Protein AF-A0A536TWY3-F1 (afdb_monomer)

Sequence (147 aa):
MRRHRSPVAGTGVRDDADSQRAHSAARCGRAAVPRRPGAIRDRIFEGAAQYAVNVLAHDQVELARRFSHPHTDRFAGVPFRLGQADAPLIEGCAAWLECRHHALHPAGDHMLFIGEVVAAAHRRLSPLVWHGSRYRVSQPGPEGRDD

Secondary structure (DSSP, 8-state):
------SEEEEE----TT---------------------HHHHHHHH-SEEEEEE-BTT-HHHHHHHHS--S-SSTT--EEE-GGG-EEETT-SEEEEEEEEEEEEETTEEEEEEEEEEEEE-S-PBEEEETTEEEEPPPPS-----

pLDDT: mean 71.75, std 24.05, range [21.73, 96.0]

Radius of gyration: 17.35 Å; Cα contacts (8 Å, |Δi|>4): 218; chains: 1; bounding box: 44×41×44 Å

Nearest PDB structures (foldseek):
  5zyr-assembly1_B  TM=9.503E-01  e=1.195E-10  Acinetobacter baumannii
  5zc2-assembly1_B  TM=9.421E-01  e=3.373E-10  Acinetobacter baumannii
  3rh7-assembly2_D  TM=9.573E-01  e=3.645E-09  Sinorhizobium meliloti 1021
  3nfw-assembly1_A  TM=8.761E-01  e=2.378E-09  Mycolicibacterium thermoresistibile ATCC 19527
  3pft-assembly1_A  TM=9.135E-01  e=5.029E-08  Mycolicibacterium goodii

Foldseek 3Di:
DDPQQWLWQDKFDDDPVPPDDDDDDDDDDDPPDPDDDADPVVVSLVPDQKIKIFFAFLPCVVLSVLSVDDDPDSCVVFDFDADPNRHTHGPRTQKMFMWGFDDWDDDPNDIDTDTDTPDMDGDPGFTWGQDPNDIDTDDDDDPDPPD

Mean predicted aligned error: 12.05 Å

Solvent-accessible surface area (backbone atoms only — not comparable to full-atom values): 9336 Å² total; per-residue (Å²): 133,82,86,82,71,67,40,55,33,62,65,26,67,63,83,68,93,72,79,84,75,88,84,90,85,85,89,75,98,63,84,81,71,83,75,73,86,66,59,78,70,53,56,58,60,72,72,36,67,47,40,18,44,37,38,31,17,50,84,43,55,68,56,37,52,50,56,71,46,97,61,97,66,78,57,74,93,56,65,56,47,72,51,77,83,58,9,52,44,56,61,81,38,16,28,41,37,35,23,38,60,68,48,78,43,85,55,90,97,44,75,46,80,42,58,47,76,77,45,71,54,73,50,105,45,50,38,35,36,55,58,92,96,37,82,44,67,48,74,82,70,78,83,75,78,93,124

Structure (mmCIF, N/CA/C/O backbone):
data_AF-A0A536TWY3-F1
#
_entry.id   AF-A0A536TWY3-F1
#
loop_
_atom_site.group_PDB
_atom_site.id
_atom_site.type_symbol
_atom_site.label_atom_id
_atom_site.label_alt_id
_atom_site.label_comp_id
_atom_site.label_asym_id
_atom_site.label_entity_id
_atom_site.label_seq_id
_atom_site.pdbx_PDB_ins_code
_atom_site.Cartn_x
_atom_site.Cartn_y
_atom_site.Cartn_z
_atom_site.occupancy
_atom_site.B_iso_or_equiv
_atom_site.auth_seq_id
_atom_site.auth_comp_id
_atom_site.auth_asym_id
_atom_site.auth_atom_id
_atom_site.pdbx_PDB_model_num
ATOM 1 N N . MET A 1 1 ? 20.420 15.035 2.068 1.00 36.78 1 MET A N 1
ATOM 2 C CA . MET A 1 1 ? 18.968 15.050 1.779 1.00 36.78 1 MET A CA 1
ATOM 3 C C . MET A 1 1 ? 18.317 13.916 2.574 1.00 36.78 1 MET A C 1
ATOM 5 O O . MET A 1 1 ? 18.706 12.769 2.390 1.00 36.78 1 MET A O 1
ATOM 9 N N . ARG A 1 2 ? 17.460 14.204 3.568 1.00 27.58 2 ARG A N 1
ATOM 10 C CA . ARG A 1 2 ? 16.856 13.160 4.426 1.00 27.58 2 ARG A CA 1
ATOM 11 C C . ARG A 1 2 ? 15.760 12.441 3.634 1.00 27.58 2 ARG A C 1
ATOM 13 O O . ARG A 1 2 ? 14.800 13.094 3.239 1.00 27.58 2 ARG A O 1
ATOM 20 N N . ARG A 1 3 ? 15.894 11.126 3.418 1.00 32.06 3 ARG A N 1
ATOM 21 C CA . ARG A 1 3 ? 14.887 10.295 2.731 1.00 32.06 3 ARG A CA 1
ATOM 22 C C . ARG A 1 3 ? 13.517 10.503 3.392 1.00 32.06 3 ARG A C 1
ATOM 24 O O . ARG A 1 3 ? 13.340 10.149 4.556 1.00 32.06 3 ARG A O 1
ATOM 31 N N . HIS A 1 4 ? 12.579 11.128 2.684 1.00 31.69 4 HIS A N 1
ATOM 32 C CA . HIS A 1 4 ? 11.195 11.263 3.131 1.00 31.69 4 HIS A CA 1
ATOM 33 C C . HIS A 1 4 ? 10.536 9.881 3.045 1.00 31.69 4 HIS A C 1
ATOM 35 O O . HIS A 1 4 ? 10.472 9.291 1.972 1.00 31.69 4 HIS A O 1
ATOM 41 N N . ARG A 1 5 ? 10.125 9.318 4.187 1.00 38.19 5 ARG A N 1
ATOM 42 C CA . ARG A 1 5 ? 9.413 8.036 4.245 1.00 38.19 5 ARG A CA 1
ATOM 43 C C . ARG A 1 5 ? 7.917 8.330 4.268 1.00 38.19 5 ARG A C 1
ATOM 45 O O . ARG A 1 5 ? 7.417 8.841 5.263 1.00 38.19 5 ARG A O 1
ATOM 52 N N . SER A 1 6 ? 7.241 8.082 3.151 1.00 32.50 6 SER A N 1
ATOM 53 C CA . SER A 1 6 ? 5.788 8.239 3.035 1.00 32.50 6 SER A CA 1
ATOM 54 C C . SER A 1 6 ? 5.043 7.281 3.976 1.00 32.50 6 SER A C 1
ATOM 56 O O . SER A 1 6 ? 5.552 6.197 4.258 1.00 32.50 6 SER A O 1
ATOM 58 N N . PRO A 1 7 ? 3.828 7.634 4.434 1.00 34.66 7 PRO A N 1
ATOM 59 C CA . PRO A 1 7 ? 3.013 6.820 5.346 1.00 34.66 7 PRO A CA 1
ATOM 60 C C . PRO A 1 7 ? 2.334 5.619 4.657 1.00 34.66 7 PRO A C 1
ATOM 62 O O . PRO A 1 7 ? 1.476 4.967 5.245 1.00 34.66 7 PRO A O 1
ATOM 65 N N . VAL A 1 8 ? 2.714 5.319 3.414 1.00 41.50 8 VAL A N 1
ATOM 66 C CA . VAL A 1 8 ? 2.298 4.110 2.704 1.00 41.50 8 VAL A CA 1
ATOM 67 C C . VAL A 1 8 ? 3.052 2.942 3.340 1.00 41.50 8 VAL A C 1
ATOM 69 O O . VAL A 1 8 ? 4.279 2.860 3.219 1.00 41.50 8 VAL A O 1
ATOM 72 N N . ALA A 1 9 ? 2.342 2.061 4.054 1.00 42.78 9 ALA A N 1
ATOM 73 C CA . ALA A 1 9 ? 2.923 0.780 4.448 1.00 42.78 9 ALA A CA 1
ATOM 74 C C . ALA A 1 9 ? 3.330 0.044 3.177 1.00 42.78 9 ALA A C 1
ATOM 76 O O . ALA A 1 9 ? 2.566 0.001 2.213 1.00 42.78 9 ALA A O 1
ATOM 77 N N . GLY A 1 10 ? 4.560 -0.474 3.189 1.00 42.94 10 GLY A N 1
ATOM 78 C CA . GLY A 1 10 ? 5.209 -1.087 2.040 1.00 42.94 10 GLY A CA 1
ATOM 79 C C . GLY A 1 10 ? 4.263 -1.976 1.244 1.00 42.94 10 GLY A C 1
ATOM 80 O O . GLY A 1 10 ? 3.536 -2.793 1.805 1.00 42.94 10 GLY A O 1
ATOM 81 N N . THR A 1 11 ? 4.303 -1.777 -0.068 1.00 48.84 11 THR A N 1
ATOM 82 C CA . THR A 1 11 ? 3.659 -2.613 -1.066 1.00 48.84 11 THR A CA 1
ATOM 83 C C . THR A 1 11 ? 3.913 -4.089 -0.743 1.00 48.84 11 THR A C 1
ATOM 85 O O . THR A 1 11 ? 5.044 -4.503 -0.480 1.00 48.84 11 THR A O 1
ATOM 88 N N . GLY A 1 12 ? 2.848 -4.875 -0.652 1.00 44.88 12 GLY A N 1
ATOM 89 C CA . GLY A 1 12 ? 2.949 -6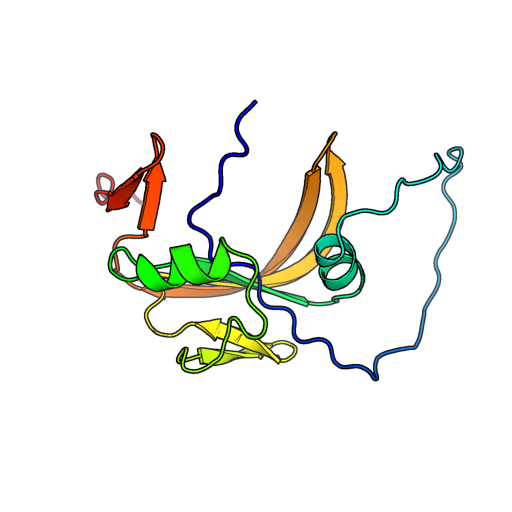.299 -0.372 1.00 44.88 12 GLY A CA 1
ATOM 90 C C . GLY A 1 12 ? 3.153 -7.053 -1.675 1.00 44.88 12 GLY A C 1
ATOM 91 O O . GLY A 1 12 ? 2.272 -7.026 -2.527 1.00 44.88 12 GLY A O 1
ATOM 92 N N . VAL A 1 13 ? 4.302 -7.703 -1.826 1.00 45.66 13 VAL A N 1
ATOM 93 C CA . VAL A 1 13 ? 4.527 -8.757 -2.820 1.00 45.66 13 VAL A CA 1
ATOM 94 C C . VAL A 1 13 ? 4.934 -9.980 -2.021 1.00 45.66 13 VAL A C 1
ATOM 96 O O . VAL A 1 13 ? 5.869 -9.901 -1.217 1.00 45.66 13 VAL A O 1
ATOM 99 N N . ARG A 1 14 ? 4.202 -11.080 -2.189 1.00 42.47 14 ARG A N 1
ATOM 100 C CA . ARG A 1 14 ? 4.616 -12.376 -1.666 1.00 42.47 14 ARG A CA 1
ATOM 101 C C . ARG A 1 14 ? 5.479 -13.036 -2.737 1.00 42.47 14 ARG A C 1
ATOM 103 O O . ARG A 1 14 ? 5.091 -13.095 -3.896 1.00 42.47 14 ARG A O 1
ATOM 110 N N . ASP A 1 15 ? 6.686 -13.421 -2.344 1.00 37.03 15 ASP A N 1
ATOM 111 C CA . ASP A 1 15 ? 7.632 -14.121 -3.207 1.00 37.03 15 ASP A CA 1
ATOM 112 C C . ASP A 1 15 ? 7.181 -15.584 -3.296 1.00 37.03 15 ASP A C 1
ATOM 114 O O . ASP A 1 15 ? 7.434 -16.373 -2.382 1.00 37.03 15 ASP A O 1
ATOM 118 N N . ASP A 1 16 ? 6.441 -15.929 -4.349 1.00 33.56 16 ASP A N 1
ATOM 119 C CA . ASP A 1 16 ? 6.272 -17.325 -4.733 1.00 33.56 16 ASP A CA 1
ATOM 120 C C . ASP A 1 16 ? 7.582 -17.761 -5.379 1.00 33.56 16 ASP A C 1
ATOM 122 O O . ASP A 1 16 ? 7.857 -17.484 -6.549 1.00 33.56 16 ASP A O 1
ATOM 126 N N . ALA A 1 17 ? 8.401 -18.455 -4.592 1.00 32.22 17 ALA A N 1
ATOM 127 C CA . ALA A 1 17 ? 9.708 -18.981 -4.973 1.00 32.22 17 ALA A CA 1
ATOM 128 C C . ALA A 1 17 ? 9.688 -19.979 -6.161 1.00 32.22 17 ALA A C 1
ATOM 130 O O . ALA A 1 17 ? 10.685 -20.663 -6.382 1.00 32.22 17 ALA A O 1
ATOM 131 N N . ASP A 1 18 ? 8.601 -20.064 -6.937 1.00 30.64 18 ASP A N 1
ATOM 132 C CA . ASP A 1 18 ? 8.408 -21.046 -8.008 1.00 30.64 18 ASP A CA 1
ATOM 133 C C . ASP A 1 18 ? 7.923 -20.471 -9.358 1.00 30.64 18 ASP A C 1
ATOM 135 O O . ASP A 1 18 ? 7.835 -21.190 -10.352 1.00 30.64 18 ASP A O 1
ATOM 139 N N . SER A 1 19 ? 7.691 -19.160 -9.489 1.00 33.94 19 SER A N 1
ATOM 140 C CA . SER A 1 19 ? 7.330 -18.553 -10.788 1.00 33.94 19 SER A CA 1
ATOM 141 C C . SER A 1 19 ? 8.551 -18.152 -11.630 1.00 33.94 19 SER A C 1
ATOM 143 O O . SER A 1 19 ? 8.623 -17.068 -12.208 1.00 33.94 19 SER A O 1
ATOM 145 N N . GLN A 1 20 ? 9.537 -19.047 -11.744 1.00 34.97 20 GLN A N 1
ATOM 146 C CA . GLN A 1 20 ? 10.535 -18.961 -12.810 1.00 34.97 20 GLN A CA 1
ATOM 147 C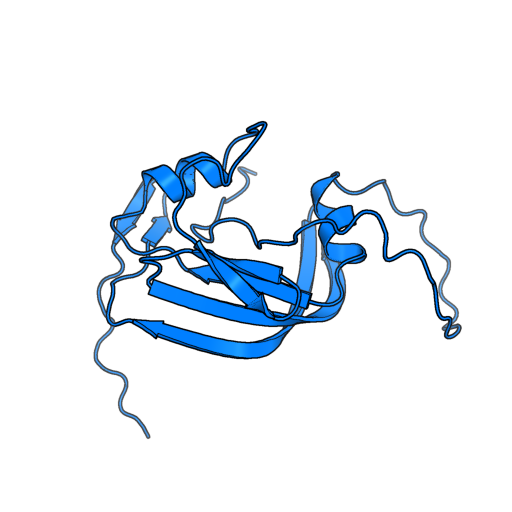 C . GLN A 1 20 ? 9.941 -19.530 -14.101 1.00 34.97 20 GLN A C 1
ATOM 149 O O . GLN A 1 20 ? 9.941 -20.742 -14.301 1.00 34.97 20 GLN A O 1
ATOM 154 N N . ARG A 1 21 ? 9.495 -18.657 -15.013 1.00 25.64 21 ARG A N 1
ATOM 155 C CA . ARG A 1 21 ? 9.568 -18.880 -16.471 1.00 25.64 21 ARG A CA 1
ATOM 156 C C . ARG A 1 21 ? 9.337 -17.570 -17.228 1.00 25.64 21 ARG A C 1
ATOM 158 O O . ARG A 1 21 ? 8.311 -16.914 -17.111 1.00 25.64 21 ARG A O 1
ATOM 165 N N . ALA A 1 22 ? 10.372 -17.202 -17.974 1.00 31.20 22 ALA A N 1
ATOM 166 C CA . ALA A 1 22 ? 10.501 -16.027 -18.823 1.00 31.20 22 ALA A CA 1
ATOM 167 C C . ALA A 1 22 ? 9.481 -15.987 -19.967 1.00 31.20 22 ALA A C 1
ATOM 169 O O . ALA A 1 22 ? 9.145 -17.049 -20.469 1.00 31.20 22 ALA A O 1
ATOM 170 N N . HIS A 1 23 ? 9.169 -14.797 -20.503 1.00 23.92 23 HIS A N 1
ATOM 171 C CA . HIS A 1 23 ? 9.012 -14.627 -21.954 1.00 23.92 23 HIS A CA 1
ATOM 172 C C . HIS A 1 23 ? 9.422 -13.228 -22.462 1.00 23.92 23 HIS A C 1
ATOM 174 O O . HIS A 1 23 ? 9.082 -12.185 -21.918 1.00 23.92 23 HIS A O 1
ATOM 180 N N . SER A 1 24 ? 10.215 -13.296 -23.530 1.00 26.73 24 SER A N 1
ATOM 181 C CA . SER A 1 24 ? 10.838 -12.281 -24.385 1.00 26.73 24 SER A CA 1
ATOM 182 C C . SER A 1 24 ? 9.887 -11.275 -25.055 1.00 26.73 24 SER A C 1
ATOM 184 O O . SER A 1 24 ? 8.879 -11.696 -25.608 1.00 26.73 24 SER A O 1
ATOM 186 N N . ALA A 1 25 ? 10.333 -10.016 -25.203 1.00 26.86 25 ALA A N 1
ATOM 187 C CA . ALA A 1 25 ? 10.300 -9.227 -26.458 1.00 26.86 25 ALA A CA 1
ATOM 188 C C . ALA A 1 25 ? 11.072 -7.898 -26.248 1.00 26.86 25 ALA A C 1
ATOM 190 O O . ALA A 1 25 ? 10.739 -7.110 -25.375 1.00 26.86 25 ALA A O 1
ATOM 191 N N . ALA A 1 26 ? 12.261 -7.709 -26.827 1.00 23.31 26 ALA A N 1
ATOM 192 C CA . ALA A 1 26 ? 12.526 -7.198 -28.181 1.00 23.31 26 ALA A CA 1
ATOM 193 C C . ALA A 1 26 ? 12.872 -5.685 -28.210 1.00 23.31 26 ALA A C 1
ATOM 195 O O . ALA A 1 26 ? 12.021 -4.808 -28.184 1.00 23.31 26 ALA A O 1
ATOM 196 N N . ARG A 1 27 ? 14.192 -5.448 -28.255 1.00 30.08 27 ARG A N 1
ATOM 197 C CA . ARG A 1 27 ? 14.988 -4.351 -28.853 1.00 30.08 27 ARG A CA 1
ATOM 198 C C . ARG A 1 27 ? 14.308 -2.998 -29.135 1.00 30.08 27 ARG A C 1
ATOM 200 O O . ARG A 1 27 ? 13.625 -2.827 -30.135 1.00 30.08 27 ARG A O 1
ATOM 207 N N . CYS A 1 28 ? 14.769 -1.983 -28.406 1.00 21.73 28 CYS A N 1
ATOM 208 C CA . CYS A 1 28 ? 15.003 -0.644 -28.946 1.00 21.73 28 CYS A CA 1
ATOM 209 C C . CYS A 1 28 ? 16.457 -0.264 -28.624 1.00 21.73 28 CYS A C 1
ATOM 211 O O . CYS A 1 28 ? 16.903 -0.410 -27.484 1.00 21.73 28 CYS A O 1
ATOM 213 N N . GLY A 1 29 ? 17.225 0.125 -29.643 1.00 31.38 29 GLY A N 1
ATOM 214 C CA . GLY A 1 29 ? 18.653 0.410 -29.535 1.00 31.38 29 GLY A CA 1
ATOM 215 C C . GLY A 1 29 ? 18.931 1.607 -28.632 1.00 31.38 29 GLY A C 1
ATOM 216 O O . GLY A 1 29 ? 18.847 2.750 -29.063 1.00 31.38 29 GLY A O 1
ATOM 217 N N . ARG A 1 30 ? 19.312 1.344 -27.384 1.00 29.84 30 ARG A N 1
ATOM 218 C CA . ARG A 1 30 ? 20.058 2.270 -26.530 1.00 29.84 30 ARG A CA 1
ATOM 219 C C . ARG A 1 30 ? 21.087 1.457 -25.769 1.00 29.84 30 ARG A C 1
ATOM 221 O O . ARG A 1 30 ? 20.779 0.368 -25.289 1.00 29.84 30 ARG A O 1
ATOM 228 N N . ALA A 1 31 ? 22.309 1.976 -25.707 1.00 27.75 31 ALA A N 1
ATOM 229 C CA . ALA A 1 31 ? 23.389 1.402 -24.923 1.00 27.75 31 ALA A CA 1
ATOM 230 C C . ALA A 1 31 ? 22.865 0.998 -23.537 1.00 27.75 31 ALA A C 1
ATOM 232 O O . ALA A 1 31 ? 22.266 1.814 -22.831 1.00 27.75 31 ALA A O 1
ATOM 233 N N . ALA A 1 32 ? 23.047 -0.272 -23.174 1.00 35.16 32 ALA A N 1
ATOM 234 C CA . ALA A 1 32 ? 22.727 -0.752 -21.844 1.00 35.16 32 ALA A CA 1
ATOM 235 C C . ALA A 1 32 ? 23.687 -0.069 -20.866 1.00 35.16 32 ALA A C 1
ATOM 237 O O . ALA A 1 32 ? 24.839 -0.474 -20.729 1.00 35.16 32 ALA A O 1
ATOM 238 N N . VAL A 1 33 ? 23.234 1.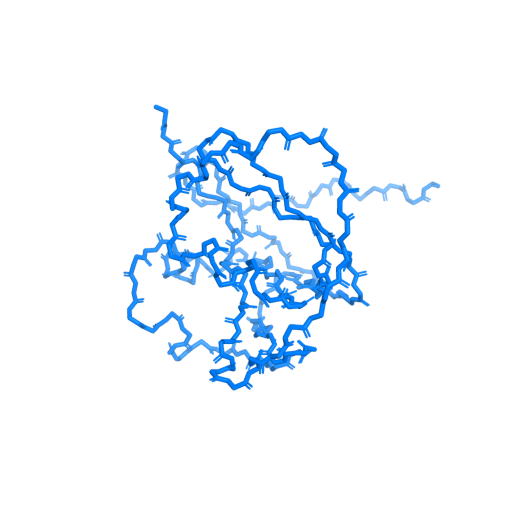006 -20.219 1.00 39.66 33 VAL A N 1
ATOM 239 C CA . VAL A 1 33 ? 23.956 1.570 -19.079 1.00 39.66 33 VAL A CA 1
ATOM 240 C C . VAL A 1 33 ? 23.990 0.471 -18.016 1.00 39.66 33 VAL A C 1
ATOM 242 O O . VAL A 1 33 ? 22.921 -0.040 -17.661 1.00 39.66 33 VAL A O 1
ATOM 245 N N . PRO A 1 34 ? 25.174 0.057 -17.529 1.00 35.44 34 PRO A N 1
ATOM 246 C CA . PRO A 1 34 ? 25.263 -0.968 -16.503 1.00 35.44 34 PRO A CA 1
ATOM 247 C C . PRO A 1 34 ? 24.476 -0.496 -15.280 1.00 35.44 34 PRO A C 1
ATOM 249 O O . PRO A 1 34 ? 24.807 0.510 -14.648 1.00 35.44 34 PRO A O 1
ATOM 252 N N . ARG A 1 35 ? 23.377 -1.199 -14.986 1.00 54.72 35 ARG A N 1
ATOM 253 C CA . ARG A 1 35 ? 22.521 -0.897 -13.840 1.00 54.72 35 ARG A CA 1
ATOM 254 C C . ARG A 1 35 ? 23.329 -1.205 -12.586 1.00 54.72 35 ARG A C 1
ATOM 256 O O . ARG A 1 35 ? 23.783 -2.336 -12.412 1.00 54.72 35 ARG A O 1
ATOM 263 N N . ARG A 1 36 ? 23.514 -0.223 -11.700 1.00 51.72 36 ARG A N 1
ATOM 264 C CA . ARG A 1 36 ? 23.957 -0.542 -10.338 1.00 51.72 36 ARG A CA 1
ATOM 265 C C . ARG A 1 36 ? 22.911 -1.478 -9.727 1.00 51.72 36 ARG A C 1
ATOM 267 O O . ARG A 1 36 ? 21.724 -1.237 -9.951 1.00 51.72 36 ARG A O 1
ATOM 274 N N . PRO A 1 37 ? 23.308 -2.519 -8.981 1.00 49.88 37 PRO A N 1
ATOM 275 C CA . PRO A 1 37 ? 22.346 -3.332 -8.254 1.00 49.88 37 PRO A CA 1
ATOM 276 C C . PRO A 1 37 ? 21.475 -2.417 -7.381 1.00 49.88 37 PRO A C 1
ATO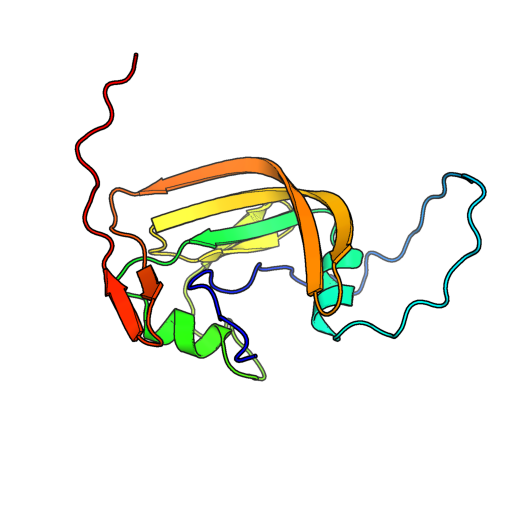M 278 O O . PRO A 1 37 ? 21.998 -1.742 -6.493 1.00 49.88 37 PRO A O 1
ATOM 281 N N . GLY A 1 38 ? 20.172 -2.357 -7.676 1.00 53.88 38 GLY A N 1
ATOM 282 C CA . GLY A 1 38 ? 19.184 -1.714 -6.811 1.00 53.88 38 GLY A CA 1
ATOM 283 C C . GLY A 1 38 ? 19.122 -2.409 -5.452 1.00 53.88 38 GLY A C 1
ATOM 284 O O . GLY A 1 38 ? 19.669 -3.504 -5.271 1.00 53.88 38 GLY A O 1
ATOM 285 N N . ALA A 1 39 ? 18.472 -1.781 -4.475 1.00 59.25 39 ALA A N 1
ATOM 286 C CA . ALA A 1 39 ? 18.270 -2.408 -3.173 1.00 59.25 39 ALA A CA 1
ATOM 287 C C . ALA A 1 39 ? 17.495 -3.730 -3.344 1.00 59.25 39 ALA A C 1
ATOM 289 O O . ALA A 1 39 ? 16.711 -3.872 -4.277 1.00 59.25 39 ALA A O 1
ATOM 290 N N . ILE A 1 40 ? 17.658 -4.695 -2.427 1.00 55.94 40 ILE A N 1
ATOM 291 C CA . ILE A 1 40 ? 16.969 -6.009 -2.477 1.00 55.94 40 ILE A CA 1
ATOM 292 C C . ILE A 1 40 ? 15.458 -5.855 -2.727 1.00 55.94 40 ILE A C 1
ATOM 294 O O . ILE A 1 40 ? 14.861 -6.634 -3.460 1.00 55.94 40 ILE A O 1
ATOM 298 N N . ARG A 1 41 ? 14.854 -4.803 -2.164 1.00 58.53 41 ARG A N 1
ATOM 299 C CA . ARG A 1 41 ? 13.437 -4.473 -2.333 1.00 58.53 41 ARG A CA 1
ATOM 300 C C . ARG A 1 41 ? 13.049 -4.184 -3.785 1.00 58.53 41 ARG A C 1
ATOM 302 O O . ARG A 1 41 ? 11.958 -4.562 -4.184 1.00 58.53 41 ARG A O 1
ATOM 309 N N . ASP A 1 42 ? 13.924 -3.549 -4.556 1.00 59.81 42 ASP A N 1
ATOM 310 C CA . ASP A 1 42 ? 13.638 -3.175 -5.943 1.00 59.81 42 ASP A CA 1
ATOM 311 C C . ASP A 1 42 ? 13.479 -4.433 -6.813 1.00 59.81 42 ASP A C 1
ATOM 313 O O . ASP A 1 42 ? 12.586 -4.497 -7.651 1.00 59.81 42 ASP A O 1
ATOM 317 N N . ARG A 1 43 ? 14.253 -5.489 -6.516 1.00 62.78 43 ARG A N 1
ATOM 318 C CA . ARG A 1 43 ? 14.197 -6.777 -7.229 1.00 62.78 43 ARG A CA 1
ATOM 319 C C . ARG A 1 43 ? 12.885 -7.535 -7.025 1.00 62.78 43 ARG A C 1
ATOM 321 O O . ARG A 1 43 ? 12.419 -8.184 -7.953 1.00 62.78 43 ARG A O 1
ATOM 328 N N . ILE A 1 44 ? 12.295 -7.445 -5.832 1.00 69.12 44 ILE A N 1
ATOM 329 C CA . ILE A 1 44 ? 11.029 -8.125 -5.513 1.00 69.12 44 ILE A CA 1
ATOM 330 C C . ILE A 1 44 ? 9.891 -7.538 -6.356 1.00 69.12 44 ILE A C 1
ATOM 332 O O . ILE A 1 44 ? 9.085 -8.274 -6.910 1.00 69.12 44 ILE A O 1
ATOM 336 N N . PHE A 1 45 ? 9.848 -6.214 -6.503 1.00 69.62 45 PHE A N 1
ATOM 337 C CA . PHE A 1 45 ? 8.829 -5.559 -7.322 1.00 69.62 45 PHE A CA 1
ATOM 338 C C . PHE A 1 45 ? 9.112 -5.642 -8.824 1.00 69.62 45 PHE A C 1
ATOM 340 O O . PHE A 1 45 ? 8.169 -5.692 -9.602 1.00 69.62 45 PHE A O 1
ATOM 347 N N . GLU A 1 46 ? 10.383 -5.680 -9.237 1.00 72.00 46 GLU A N 1
ATOM 348 C CA . GLU A 1 46 ? 10.775 -5.902 -10.637 1.00 72.00 46 GLU A CA 1
ATOM 349 C C . GLU A 1 46 ? 10.276 -7.246 -11.188 1.00 72.00 46 GLU A C 1
ATOM 351 O O . GLU A 1 46 ? 9.935 -7.333 -12.366 1.00 72.00 46 GLU A O 1
ATOM 356 N N . GLY A 1 47 ? 10.249 -8.290 -10.352 1.00 74.44 47 GLY A N 1
ATOM 357 C CA . GLY A 1 47 ? 9.768 -9.621 -10.731 1.00 74.44 47 GLY A CA 1
ATOM 358 C C . GLY A 1 47 ? 8.261 -9.832 -10.556 1.00 74.44 47 GLY A C 1
ATOM 359 O O . GLY A 1 47 ? 7.725 -10.813 -11.064 1.00 74.44 47 GLY A O 1
ATOM 360 N N . ALA A 1 48 ? 7.570 -8.936 -9.849 1.00 78.81 48 ALA A N 1
ATOM 361 C CA . ALA A 1 48 ? 6.162 -9.103 -9.514 1.00 78.81 48 ALA A CA 1
ATOM 362 C C . ALA A 1 48 ? 5.247 -8.657 -10.661 1.00 78.81 48 ALA A C 1
ATOM 364 O O . ALA A 1 48 ? 5.279 -7.504 -11.089 1.00 78.81 48 ALA A O 1
ATOM 365 N N . ALA A 1 49 ? 4.361 -9.544 -11.116 1.00 84.19 49 ALA A N 1
ATOM 366 C CA . ALA A 1 49 ? 3.344 -9.196 -12.112 1.00 84.19 49 ALA A CA 1
ATOM 367 C C . ALA A 1 49 ? 2.251 -8.271 -11.542 1.00 84.19 49 ALA A C 1
ATOM 369 O O . ALA A 1 49 ? 1.672 -7.457 -12.267 1.00 84.19 49 ALA A O 1
ATOM 370 N N . GLN A 1 50 ? 1.957 -8.399 -10.248 1.00 88.56 50 GLN A N 1
ATOM 371 C CA . GLN A 1 50 ? 0.939 -7.637 -9.531 1.00 88.56 50 GLN A CA 1
ATOM 372 C C . GLN A 1 50 ? 1.418 -7.319 -8.109 1.00 88.56 50 GLN A C 1
ATOM 374 O O . GLN A 1 50 ? 2.253 -8.030 -7.552 1.00 88.56 50 GLN A O 1
ATOM 379 N N . TYR A 1 51 ? 0.911 -6.235 -7.526 1.00 89.06 51 TYR A N 1
ATOM 380 C CA . TYR A 1 51 ? 1.226 -5.820 -6.159 1.00 89.06 51 TYR A CA 1
ATOM 381 C C . TYR A 1 51 ? 0.077 -5.024 -5.541 1.00 89.06 51 TYR A C 1
ATOM 383 O O . TYR A 1 51 ? -0.697 -4.382 -6.251 1.00 89.06 51 TYR A O 1
ATOM 391 N N . ALA A 1 52 ? 0.003 -5.009 -4.208 1.00 91.94 52 ALA A N 1
ATOM 392 C CA . ALA A 1 52 ? -0.976 -4.206 -3.479 1.00 91.94 52 ALA A CA 1
ATOM 393 C C . ALA A 1 52 ? -0.340 -2.995 -2.785 1.00 91.94 52 ALA A C 1
ATOM 395 O O . ALA A 1 52 ? 0.718 -3.107 -2.164 1.00 91.94 52 ALA A O 1
ATOM 396 N N . VAL A 1 53 ? -1.017 -1.849 -2.838 1.00 93.56 53 VAL A N 1
ATOM 397 C CA . VAL A 1 53 ? -0.701 -0.619 -2.103 1.00 93.56 53 VAL A CA 1
ATOM 398 C C . VAL A 1 53 ? -1.714 -0.461 -0.972 1.00 93.56 53 VAL A C 1
ATOM 400 O O . VAL A 1 53 ? -2.908 -0.376 -1.232 1.00 93.56 53 VAL A O 1
ATOM 403 N N . ASN A 1 54 ? -1.248 -0.370 0.276 1.00 95.00 54 ASN A N 1
ATOM 404 C CA . ASN A 1 54 ? -2.106 -0.162 1.445 1.00 95.00 54 ASN A CA 1
ATOM 405 C C . ASN A 1 54 ? -1.932 1.269 1.985 1.00 95.00 54 ASN A C 1
ATOM 407 O O . ASN A 1 54 ? -0.844 1.660 2.418 1.00 95.00 54 ASN A O 1
ATOM 411 N N . VAL A 1 55 ? -3.011 2.052 1.982 1.00 94.62 55 VAL A N 1
ATOM 412 C CA . VAL A 1 55 ? -3.072 3.397 2.568 1.00 94.62 55 VAL A CA 1
ATOM 413 C C . VAL A 1 55 ? -3.515 3.270 4.020 1.00 94.62 55 VAL A C 1
ATOM 415 O O . VAL A 1 55 ? -4.679 2.995 4.307 1.00 94.62 55 VAL A O 1
ATOM 418 N N . LEU A 1 56 ? -2.579 3.456 4.946 1.00 95.06 56 LEU A N 1
ATOM 419 C CA . LEU A 1 56 ? -2.830 3.264 6.371 1.00 95.06 56 LEU A CA 1
ATOM 420 C C . LEU A 1 56 ? -3.809 4.296 6.940 1.00 95.06 56 LEU A C 1
ATOM 422 O O . LEU A 1 56 ? -3.777 5.469 6.565 1.00 95.06 56 LEU A O 1
ATOM 426 N N . ALA A 1 57 ? -4.645 3.859 7.878 1.00 93.75 57 ALA A N 1
ATOM 427 C CA . ALA A 1 57 ? -5.506 4.733 8.663 1.00 93.75 57 ALA A CA 1
ATOM 428 C C . ALA A 1 57 ? -4.723 5.435 9.786 1.00 93.75 57 ALA A C 1
ATOM 430 O O . ALA A 1 57 ? -3.650 4.994 10.203 1.00 93.75 57 ALA A O 1
ATOM 431 N N . HIS A 1 58 ? -5.257 6.561 10.257 1.00 92.12 58 HIS A N 1
ATOM 432 C CA . HIS A 1 58 ? -4.631 7.454 11.235 1.00 92.12 58 HIS A CA 1
ATOM 433 C C . HIS A 1 58 ? -4.182 6.793 12.552 1.00 92.12 58 HIS A C 1
ATOM 435 O O . HIS A 1 58 ? -3.251 7.281 13.192 1.00 92.12 58 HIS A O 1
ATOM 441 N N . ASP A 1 59 ? -4.823 5.698 12.949 1.00 93.31 59 ASP A N 1
ATOM 442 C CA . ASP A 1 59 ? -4.550 4.908 14.149 1.00 93.31 59 ASP A CA 1
ATOM 443 C C . ASP A 1 59 ? -3.472 3.826 13.931 1.00 93.31 59 ASP A C 1
ATOM 445 O O . ASP A 1 59 ? -2.955 3.252 14.888 1.00 93.31 59 ASP A O 1
ATOM 449 N N . GLN A 1 60 ? -3.030 3.593 12.691 1.00 93.38 60 GLN A N 1
ATOM 450 C CA . GLN A 1 60 ? -2.063 2.548 12.330 1.00 93.38 60 GLN A CA 1
ATOM 451 C C . GLN A 1 60 ? -0.595 3.025 12.368 1.00 93.38 60 GLN A C 1
ATOM 453 O O . GLN A 1 60 ? 0.245 2.592 11.573 1.00 93.38 60 GLN A O 1
ATOM 458 N N . VAL A 1 61 ? -0.246 3.911 13.308 1.00 92.56 61 VAL A N 1
ATOM 459 C CA . VAL A 1 61 ? 1.115 4.471 13.455 1.00 92.56 61 VAL A CA 1
ATOM 460 C C . VAL A 1 61 ? 2.164 3.386 13.711 1.00 92.56 61 VAL A C 1
ATOM 462 O O . VAL A 1 61 ? 3.235 3.404 13.101 1.00 92.56 61 VAL A O 1
ATOM 465 N N . GLU A 1 62 ? 1.866 2.427 14.587 1.00 91.00 62 GLU A N 1
ATOM 466 C CA . GLU A 1 62 ? 2.791 1.330 14.900 1.00 91.00 62 GLU A CA 1
ATOM 467 C C . GLU A 1 62 ? 3.045 0.436 13.682 1.00 91.00 62 GLU A C 1
ATOM 469 O O . GLU A 1 62 ? 4.180 0.025 13.424 1.00 91.00 62 GLU A O 1
ATOM 474 N N . LEU A 1 63 ? 2.022 0.229 12.849 1.00 91.69 63 LEU A N 1
ATOM 475 C CA . LEU A 1 63 ? 2.166 -0.498 11.594 1.00 91.69 63 LEU A CA 1
ATOM 476 C C . LEU A 1 63 ? 3.053 0.269 10.605 1.00 91.69 63 LEU A C 1
ATOM 478 O O . LEU A 1 63 ? 3.983 -0.300 10.033 1.00 91.69 63 LEU A O 1
ATOM 482 N N . ALA A 1 64 ? 2.853 1.582 10.467 1.00 90.75 64 ALA A N 1
ATOM 483 C CA . ALA A 1 64 ? 3.707 2.428 9.635 1.00 90.75 64 ALA A CA 1
ATOM 484 C C . ALA A 1 64 ? 5.180 2.379 10.079 1.00 90.75 64 ALA A C 1
ATOM 486 O O . ALA A 1 64 ? 6.089 2.293 9.245 1.00 90.75 64 ALA A O 1
ATOM 487 N N . ARG A 1 65 ? 5.431 2.401 11.395 1.00 88.62 65 ARG A N 1
ATOM 488 C CA . ARG A 1 65 ? 6.777 2.272 11.973 1.00 88.62 65 ARG A CA 1
ATOM 489 C C . ARG A 1 65 ? 7.382 0.910 11.671 1.00 88.62 65 ARG A C 1
ATOM 491 O O . ARG A 1 65 ? 8.530 0.862 11.226 1.00 88.62 65 ARG A O 1
ATOM 498 N N . ARG A 1 66 ? 6.618 -0.171 11.845 1.00 88.25 66 ARG A N 1
ATOM 499 C CA . ARG A 1 66 ? 7.055 -1.542 11.550 1.00 88.25 66 ARG A CA 1
ATOM 500 C C . ARG A 1 66 ? 7.502 -1.693 10.094 1.00 88.25 66 ARG A C 1
ATOM 502 O O . ARG A 1 66 ? 8.587 -2.205 9.843 1.00 88.25 66 ARG A O 1
ATOM 509 N N . PHE A 1 67 ? 6.724 -1.184 9.139 1.00 87.00 67 PHE A N 1
ATOM 510 C CA . PHE A 1 67 ? 7.065 -1.252 7.710 1.00 87.00 67 PHE A CA 1
ATOM 511 C C . PHE A 1 67 ? 8.178 -0.281 7.281 1.00 87.00 67 PHE A C 1
ATOM 513 O O . PHE A 1 67 ? 8.731 -0.419 6.189 1.00 87.00 67 PHE A O 1
ATOM 520 N N . SER A 1 68 ? 8.547 0.675 8.140 1.00 83.75 68 SER A N 1
ATOM 521 C CA . SER A 1 68 ? 9.619 1.645 7.885 1.00 83.75 68 SER A CA 1
ATOM 522 C C . SER A 1 68 ? 11.004 1.190 8.362 1.00 83.75 68 SER A C 1
ATOM 524 O O . SER A 1 68 ? 11.998 1.832 8.008 1.00 83.75 68 SER A O 1
ATOM 526 N N . HIS A 1 69 ? 11.101 0.123 9.160 1.00 77.31 69 HIS A N 1
ATOM 527 C CA . HIS A 1 69 ? 12.365 -0.388 9.701 1.00 77.31 69 HIS A CA 1
ATOM 528 C C . HIS A 1 69 ? 12.718 -1.763 9.111 1.00 77.31 69 HIS A C 1
ATOM 530 O O . HIS A 1 69 ? 11.824 -2.514 8.714 1.00 77.31 69 HIS A O 1
ATOM 536 N N . PRO A 1 70 ? 14.015 -2.118 9.040 1.00 75.31 70 PRO A N 1
ATOM 537 C CA . PRO A 1 70 ? 14.418 -3.495 8.782 1.00 75.31 70 PRO A CA 1
ATOM 538 C C . PRO A 1 70 ? 13.813 -4.405 9.855 1.00 75.31 70 PRO A C 1
ATOM 540 O O . PRO A 1 70 ? 13.983 -4.161 11.046 1.00 75.31 70 PRO A O 1
ATOM 543 N N . HIS A 1 71 ? 13.086 -5.431 9.431 1.00 72.75 71 HIS A N 1
ATOM 544 C CA . HIS A 1 71 ? 12.465 -6.416 10.310 1.00 72.75 71 HIS A CA 1
ATOM 545 C C . HIS A 1 71 ? 12.424 -7.751 9.568 1.00 72.75 71 HIS A C 1
ATOM 547 O O . HIS A 1 71 ? 12.185 -7.753 8.354 1.00 72.75 71 HIS A O 1
ATOM 553 N N . THR A 1 72 ? 12.664 -8.851 10.283 1.00 71.62 72 THR A N 1
ATOM 554 C CA . THR A 1 72 ? 12.754 -10.207 9.717 1.00 71.62 72 THR A CA 1
ATOM 555 C C . THR A 1 72 ? 11.409 -10.679 9.166 1.00 71.62 72 THR A C 1
ATOM 557 O O . THR A 1 72 ? 11.355 -11.185 8.054 1.00 71.62 72 THR A O 1
ATOM 560 N N . ASP A 1 73 ? 10.316 -10.416 9.890 1.00 80.94 73 ASP A N 1
ATOM 561 C CA . ASP A 1 73 ? 8.945 -10.643 9.418 1.00 80.94 73 ASP A CA 1
ATOM 562 C C . ASP A 1 73 ? 8.064 -9.420 9.714 1.00 80.94 73 ASP A C 1
ATOM 564 O O . ASP A 1 73 ? 7.786 -9.104 10.869 1.00 80.94 73 ASP A O 1
ATOM 568 N N . ARG A 1 74 ? 7.672 -8.675 8.674 1.00 81.88 74 ARG A N 1
ATOM 569 C CA . ARG A 1 74 ? 6.850 -7.457 8.812 1.00 81.88 74 ARG A CA 1
ATOM 570 C C . ARG A 1 74 ? 5.354 -7.749 8.939 1.00 81.88 74 ARG A C 1
ATOM 572 O O . ARG A 1 74 ? 4.619 -6.870 9.385 1.00 81.88 74 ARG A O 1
ATOM 579 N N . PHE A 1 75 ? 4.914 -8.943 8.560 1.00 84.00 75 PHE A N 1
ATOM 580 C CA . PHE A 1 75 ? 3.504 -9.324 8.555 1.00 84.00 75 PHE A CA 1
ATOM 581 C C . PHE A 1 75 ? 3.119 -10.185 9.765 1.00 84.00 75 PHE A C 1
ATOM 583 O O . PHE A 1 75 ? 1.930 -10.328 10.035 1.00 84.00 75 PHE A O 1
ATOM 590 N N . ALA A 1 76 ? 4.086 -10.670 10.552 1.00 85.75 76 ALA A N 1
ATOM 591 C CA . ALA A 1 76 ? 3.843 -11.369 11.816 1.00 85.75 76 ALA A CA 1
ATOM 592 C C . ALA A 1 76 ? 2.827 -10.639 12.718 1.00 85.75 76 ALA A C 1
ATOM 594 O O . ALA A 1 76 ? 3.081 -9.532 13.211 1.00 85.75 76 ALA A O 1
ATO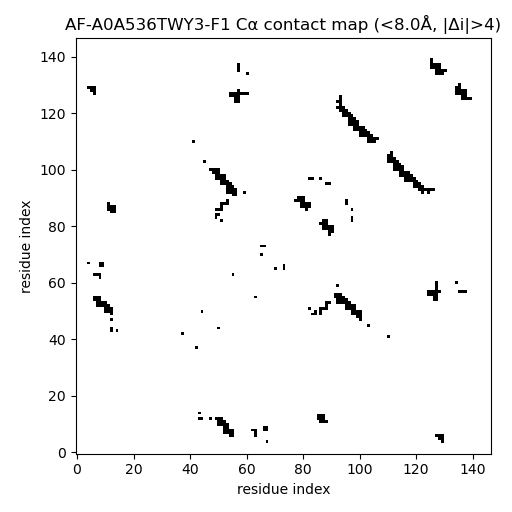M 595 N N . GLY A 1 77 ? 1.672 -11.268 12.952 1.00 86.62 77 GLY A N 1
ATOM 596 C CA . GLY A 1 77 ? 0.601 -10.730 13.799 1.00 86.62 77 GLY A CA 1
ATOM 597 C C . GLY A 1 77 ? -0.118 -9.499 13.234 1.00 86.62 77 GLY A C 1
ATOM 598 O O . GLY A 1 77 ? -0.829 -8.828 13.976 1.00 86.62 77 GLY A O 1
ATOM 599 N N . VAL A 1 78 ? 0.075 -9.169 11.953 1.00 90.94 78 VAL A N 1
ATOM 600 C CA . VAL A 1 78 ? -0.713 -8.143 11.258 1.00 90.94 78 VAL A CA 1
ATOM 601 C C . VAL A 1 78 ? -1.936 -8.825 10.645 1.00 90.94 78 VAL A C 1
ATOM 603 O O . VAL A 1 78 ? -1.752 -9.757 9.866 1.00 90.94 78 VAL A O 1
ATOM 606 N N . PRO A 1 79 ? -3.168 -8.386 10.946 1.00 92.56 79 PRO A N 1
ATOM 607 C CA . PRO A 1 79 ? -4.344 -8.890 10.255 1.00 92.56 79 PRO A CA 1
ATOM 608 C C . PRO A 1 79 ? -4.351 -8.384 8.807 1.00 92.56 79 PRO A C 1
ATOM 610 O O . PRO A 1 79 ? -4.278 -7.180 8.538 1.00 92.56 79 PRO A O 1
ATOM 613 N N . PHE A 1 80 ? -4.409 -9.314 7.863 1.00 93.94 80 PHE A N 1
ATOM 614 C CA . PHE A 1 80 ? -4.556 -9.041 6.441 1.00 93.94 80 PHE A CA 1
ATOM 615 C C . PHE A 1 80 ? -5.339 -10.178 5.792 1.00 93.94 80 PHE A C 1
ATOM 617 O O . PHE A 1 80 ? -5.344 -11.311 6.274 1.00 93.94 80 PHE A O 1
ATOM 624 N N . ARG A 1 81 ? -5.936 -9.880 4.644 1.00 93.88 81 ARG A N 1
ATOM 625 C CA . ARG A 1 81 ? -6.472 -10.887 3.725 1.00 93.88 81 ARG A CA 1
ATOM 626 C C . ARG A 1 81 ? -5.660 -10.893 2.439 1.00 93.88 81 ARG A C 1
ATOM 628 O O . ARG A 1 81 ? -5.006 -9.902 2.117 1.00 93.88 81 ARG A O 1
ATOM 635 N N . LEU A 1 82 ? -5.719 -11.989 1.696 1.00 91.81 82 LEU A N 1
ATOM 636 C CA . LEU A 1 82 ? -5.085 -12.074 0.385 1.00 91.81 82 LEU A CA 1
ATOM 637 C C . LEU A 1 82 ? -6.005 -11.469 -0.679 1.00 91.81 82 LEU A C 1
ATOM 639 O O . LEU A 1 82 ? -7.224 -11.665 -0.658 1.00 91.81 82 LEU A O 1
ATOM 643 N N . GLY A 1 83 ? -5.406 -10.661 -1.544 1.00 87.38 83 GLY A N 1
ATOM 644 C CA . GLY A 1 83 ? -6.013 -10.124 -2.749 1.00 87.38 83 GLY A CA 1
ATOM 645 C C . GLY A 1 83 ? -5.669 -10.955 -3.987 1.00 87.38 83 GLY A C 1
ATOM 646 O O . GLY A 1 83 ? -5.327 -12.132 -3.899 1.00 87.38 83 GLY A O 1
ATOM 647 N N . GLN A 1 84 ? -5.740 -10.317 -5.147 1.00 82.38 84 GLN A N 1
ATOM 648 C CA . GLN A 1 84 ? -5.204 -10.801 -6.412 1.00 82.38 84 GLN A CA 1
ATOM 649 C C . GLN A 1 84 ? -3.695 -11.069 -6.285 1.00 82.38 84 GLN A C 1
ATOM 651 O O . GLN A 1 84 ? -2.978 -10.325 -5.611 1.00 82.38 84 GLN A O 1
ATOM 656 N N . ALA A 1 85 ? -3.224 -12.142 -6.931 1.00 81.50 85 ALA A N 1
ATOM 657 C CA . ALA A 1 85 ? -1.829 -12.601 -6.885 1.00 81.50 85 ALA A CA 1
ATOM 658 C C . ALA A 1 85 ? -1.251 -12.726 -5.461 1.00 81.50 85 ALA A C 1
ATOM 660 O O . ALA A 1 85 ? -0.088 -12.400 -5.226 1.00 81.50 85 ALA A O 1
ATOM 661 N N . ASP A 1 86 ? -2.088 -13.127 -4.498 1.00 85.88 86 ASP A N 1
ATOM 662 C CA . ASP A 1 86 ? -1.705 -13.324 -3.097 1.00 85.88 86 ASP A CA 1
ATOM 663 C C . ASP A 1 86 ? -1.057 -12.088 -2.443 1.00 85.88 86 ASP A C 1
ATOM 665 O O . ASP A 1 86 ? -0.313 -12.180 -1.459 1.00 85.88 86 ASP A O 1
ATOM 669 N N . ALA A 1 87 ? -1.370 -10.896 -2.962 1.00 87.56 87 ALA A N 1
ATOM 670 C CA . ALA A 1 87 ? -0.901 -9.642 -2.401 1.00 87.56 87 ALA A CA 1
ATOM 671 C C . ALA A 1 87 ? -1.661 -9.331 -1.093 1.00 87.56 87 ALA A C 1
ATOM 673 O O . ALA A 1 87 ? -2.895 -9.362 -1.070 1.00 87.56 87 ALA A O 1
ATOM 674 N N . PRO A 1 88 ? -0.971 -9.022 0.021 1.00 91.12 88 PRO A N 1
ATOM 675 C CA . PRO A 1 88 ? -1.624 -8.795 1.304 1.00 91.12 88 PRO A CA 1
ATOM 676 C C . PRO A 1 88 ? -2.335 -7.436 1.350 1.00 91.12 88 PRO A C 1
ATOM 678 O O . PRO A 1 88 ? -1.731 -6.370 1.182 1.00 91.12 88 PRO A O 1
ATOM 681 N N . LEU A 1 89 ? -3.628 -7.490 1.657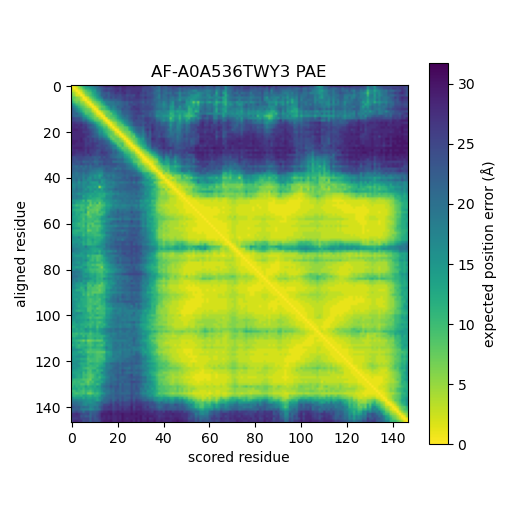 1.00 93.19 89 LEU A N 1
ATOM 682 C CA . LEU A 1 89 ? -4.509 -6.352 1.884 1.00 93.19 89 LEU A CA 1
ATOM 683 C C . LEU A 1 89 ? -4.734 -6.212 3.390 1.00 93.19 89 LEU A C 1
ATOM 685 O O . LEU A 1 89 ? -5.426 -7.021 4.010 1.00 93.19 89 LEU A O 1
ATOM 689 N N . ILE A 1 90 ? -4.097 -5.203 3.979 1.00 94.69 90 ILE A N 1
ATOM 690 C CA . ILE A 1 90 ? -4.056 -4.973 5.425 1.00 94.69 90 ILE A CA 1
ATOM 691 C C . ILE A 1 90 ? -5.448 -4.584 5.925 1.00 94.69 90 ILE A C 1
ATOM 693 O O . ILE A 1 90 ? -6.094 -3.685 5.381 1.00 94.69 90 ILE A O 1
ATOM 697 N N . GLU A 1 91 ? -5.902 -5.219 7.000 1.00 94.12 91 GLU A N 1
ATOM 698 C CA . GLU A 1 91 ? -7.173 -4.860 7.620 1.00 94.12 91 GLU A CA 1
ATOM 699 C C . GLU A 1 91 ? -7.092 -3.511 8.345 1.00 94.12 91 GLU A C 1
ATOM 701 O O . GLU A 1 91 ? -6.046 -3.088 8.840 1.00 94.12 91 GLU A O 1
ATOM 706 N N . GLY A 1 92 ? -8.215 -2.793 8.392 1.00 93.25 92 GLY A N 1
ATOM 707 C CA . GLY A 1 92 ? -8.281 -1.482 9.045 1.00 93.25 92 GLY A CA 1
ATOM 708 C C . GLY A 1 92 ? -7.617 -0.336 8.273 1.00 93.25 92 GLY A C 1
ATOM 709 O O . GLY A 1 92 ? -7.670 0.794 8.743 1.00 93.25 92 GLY A O 1
ATOM 710 N N . CYS A 1 93 ? -7.048 -0.582 7.087 1.00 93.69 93 CYS A N 1
ATOM 711 C CA . CYS A 1 93 ? -6.510 0.485 6.245 1.00 93.69 93 CYS A CA 1
ATOM 712 C C . CYS A 1 93 ? -7.613 1.443 5.752 1.00 93.69 93 CYS A C 1
ATOM 714 O O . CYS A 1 93 ? -8.789 1.077 5.633 1.00 93.69 93 CYS A O 1
ATOM 716 N N . ALA A 1 94 ? -7.228 2.689 5.467 1.00 94.06 94 ALA A N 1
ATOM 717 C CA . ALA A 1 94 ? -8.123 3.690 4.895 1.00 94.06 94 ALA A CA 1
ATOM 718 C C . ALA A 1 94 ? -8.466 3.365 3.436 1.00 94.06 94 ALA A C 1
ATOM 720 O O . ALA A 1 94 ? -9.592 3.598 3.003 1.00 94.06 94 ALA A O 1
ATOM 721 N N . ALA A 1 95 ? -7.519 2.791 2.693 1.00 95.00 95 ALA A N 1
ATOM 722 C CA . ALA A 1 95 ? -7.748 2.271 1.353 1.00 95.00 95 ALA A CA 1
ATOM 723 C C . ALA A 1 95 ? -6.709 1.211 0.984 1.00 95.00 95 ALA A C 1
ATOM 725 O O . ALA A 1 95 ? -5.608 1.183 1.535 1.00 95.00 95 ALA A O 1
ATOM 726 N N . TRP A 1 96 ? -7.039 0.393 -0.005 1.00 95.44 96 TRP A N 1
ATOM 727 C CA . TRP A 1 96 ? -6.084 -0.465 -0.690 1.00 95.44 96 TRP A CA 1
ATOM 728 C C . TRP A 1 96 ? -6.287 -0.375 -2.201 1.00 95.44 96 TRP A C 1
ATOM 730 O O . TRP A 1 96 ? -7.401 -0.140 -2.675 1.00 95.44 96 TRP A O 1
ATOM 740 N N . LEU A 1 97 ? -5.200 -0.555 -2.947 1.00 94.88 97 LEU A N 1
ATOM 741 C CA . LEU A 1 97 ? -5.199 -0.651 -4.403 1.00 94.88 97 LEU A CA 1
ATOM 742 C C . LEU A 1 97 ? -4.447 -1.909 -4.813 1.00 94.88 97 LEU A C 1
ATOM 744 O O . LEU A 1 97 ? -3.358 -2.164 -4.308 1.00 94.88 97 LEU A O 1
ATOM 748 N N . GLU A 1 98 ? -5.004 -2.658 -5.744 1.00 93.62 98 GLU A N 1
ATOM 749 C CA . GLU A 1 98 ? -4.357 -3.780 -6.407 1.00 93.62 98 GLU A CA 1
ATOM 750 C C . GLU A 1 98 ? -3.932 -3.315 -7.788 1.00 93.62 98 GLU A C 1
ATOM 752 O O . GLU A 1 98 ? -4.740 -2.796 -8.566 1.00 93.62 98 GLU A O 1
ATOM 757 N N . CYS A 1 99 ? -2.647 -3.468 -8.077 1.00 91.62 99 CYS A N 1
ATOM 758 C CA . CYS A 1 99 ? -2.030 -2.927 -9.269 1.00 91.62 99 CYS A CA 1
ATOM 759 C C . CYS A 1 99 ? -1.392 -4.045 -10.086 1.00 91.62 99 CYS A C 1
ATOM 761 O O . CYS A 1 99 ? -0.647 -4.866 -9.552 1.00 91.62 99 CYS A O 1
ATOM 763 N N . ARG A 1 100 ? -1.615 -4.028 -11.399 1.00 90.75 100 ARG A N 1
ATOM 764 C CA . ARG A 1 100 ? -0.798 -4.773 -12.357 1.00 90.75 100 ARG A CA 1
ATOM 765 C C . ARG A 1 100 ? 0.452 -3.966 -12.683 1.00 90.75 100 ARG A C 1
ATOM 767 O O . ARG A 1 100 ? 0.356 -2.768 -12.951 1.00 90.75 100 ARG A O 1
ATOM 774 N N . HIS A 1 101 ? 1.618 -4.608 -12.671 1.00 88.62 101 HIS A N 1
ATOM 775 C CA . HIS A 1 101 ? 2.873 -3.955 -13.026 1.00 88.62 101 HIS A CA 1
ATOM 776 C C . HIS A 1 101 ? 2.803 -3.427 -14.464 1.00 88.62 101 HIS A C 1
ATOM 778 O O . HIS A 1 101 ? 2.548 -4.186 -15.399 1.00 88.62 101 HIS A O 1
ATOM 784 N N . HIS A 1 102 ? 3.039 -2.126 -14.637 1.00 89.94 102 HIS A N 1
ATOM 785 C CA . HIS A 1 102 ? 2.963 -1.462 -15.936 1.00 89.94 102 HIS A CA 1
ATOM 786 C C . HIS A 1 102 ? 4.346 -1.045 -16.436 1.00 89.94 102 HIS A C 1
ATOM 788 O O . HIS A 1 102 ? 4.740 -1.410 -17.542 1.00 89.94 102 HIS A O 1
ATOM 794 N N . ALA A 1 103 ? 5.105 -0.303 -15.629 1.00 87.19 103 ALA A N 1
ATOM 795 C CA . ALA A 1 103 ? 6.421 0.173 -16.028 1.00 87.19 103 ALA A CA 1
ATOM 796 C C . ALA A 1 103 ? 7.322 0.470 -14.832 1.00 87.19 103 ALA A C 1
ATOM 798 O O . ALA A 1 103 ? 6.862 0.762 -13.727 1.00 87.19 103 ALA A O 1
ATOM 799 N N . LEU A 1 104 ? 8.626 0.459 -15.101 1.00 87.06 104 LEU A N 1
ATOM 800 C CA . LEU A 1 104 ? 9.650 0.778 -14.127 1.00 87.06 104 LEU A CA 1
ATOM 801 C C . LEU A 1 104 ? 10.637 1.797 -14.686 1.00 87.06 104 LEU A C 1
ATOM 803 O O . LEU A 1 104 ? 11.241 1.575 -15.738 1.00 87.06 104 LEU A O 1
ATOM 807 N N . HIS A 1 105 ? 10.839 2.893 -13.957 1.00 86.44 105 HIS A N 1
ATOM 808 C CA . HIS A 1 105 ? 11.728 3.968 -14.386 1.00 86.44 105 HIS A CA 1
ATOM 809 C C . HIS A 1 105 ? 12.775 4.298 -13.318 1.00 86.44 105 HIS A C 1
ATOM 811 O O . HIS A 1 105 ? 12.414 4.652 -12.194 1.00 86.44 105 HIS A O 1
ATOM 817 N N . PRO A 1 106 ? 14.076 4.242 -13.653 1.00 86.88 106 PRO A N 1
ATOM 818 C CA . PRO A 1 106 ? 15.114 4.808 -12.803 1.00 86.88 106 PRO A CA 1
ATOM 819 C C . PRO A 1 106 ? 14.927 6.319 -12.645 1.00 86.88 106 PRO A C 1
ATOM 821 O O . PRO A 1 106 ? 14.776 7.039 -13.631 1.00 86.88 106 PRO A O 1
ATOM 824 N N . ALA A 1 107 ? 14.989 6.803 -11.409 1.00 86.94 107 ALA A N 1
ATOM 825 C CA . ALA A 1 107 ? 14.877 8.213 -11.055 1.00 86.94 107 ALA A CA 1
ATOM 826 C C . ALA A 1 107 ? 15.956 8.574 -10.022 1.00 86.94 107 ALA A C 1
ATOM 828 O O . A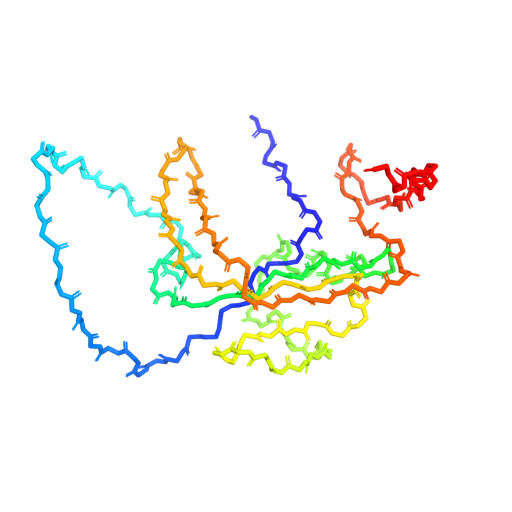LA A 1 107 ? 15.696 8.697 -8.825 1.00 86.94 107 ALA A O 1
ATOM 829 N N . GLY A 1 108 ? 17.200 8.711 -10.491 1.00 88.19 108 GLY A N 1
ATOM 830 C CA . GLY A 1 108 ? 18.351 9.014 -9.638 1.00 88.19 108 GLY A CA 1
ATOM 831 C C . GLY A 1 108 ? 18.655 7.880 -8.658 1.00 88.19 108 GLY A C 1
ATOM 832 O O . GLY A 1 108 ? 19.082 6.803 -9.064 1.00 88.19 108 GLY A O 1
ATOM 833 N N . ASP A 1 109 ? 18.452 8.132 -7.367 1.00 82.75 109 ASP A N 1
ATOM 834 C CA . ASP A 1 109 ? 18.626 7.166 -6.274 1.00 82.75 109 ASP A CA 1
ATOM 835 C C . ASP A 1 109 ? 17.327 6.433 -5.887 1.00 82.75 109 ASP A C 1
ATOM 837 O O . ASP A 1 109 ? 17.264 5.805 -4.824 1.00 82.75 109 ASP A O 1
ATOM 841 N N . HIS A 1 110 ? 16.299 6.526 -6.735 1.00 80.56 110 HIS A N 1
ATOM 842 C CA . HIS A 1 110 ? 15.002 5.877 -6.575 1.00 80.56 110 HIS A CA 1
ATOM 843 C C . HIS A 1 110 ? 14.596 5.125 -7.848 1.00 80.56 110 HIS A C 1
ATOM 845 O O . HIS A 1 110 ? 15.057 5.422 -8.951 1.00 80.56 110 HIS A O 1
ATOM 851 N N . MET A 1 111 ? 13.678 4.176 -7.681 1.00 83.06 111 MET A N 1
ATOM 852 C CA . MET A 1 111 ? 12.952 3.522 -8.766 1.00 83.06 111 MET A CA 1
ATOM 853 C C . MET A 1 111 ? 11.484 3.943 -8.685 1.00 83.06 111 MET A C 1
ATOM 855 O O . MET A 1 111 ? 10.874 3.873 -7.616 1.00 83.06 111 MET A O 1
ATOM 859 N N . LEU A 1 112 ? 10.927 4.402 -9.803 1.00 86.00 112 LEU A N 1
ATOM 860 C CA . LEU A 1 112 ? 9.504 4.691 -9.941 1.00 86.00 112 LEU A CA 1
ATOM 861 C C . LEU A 1 112 ? 8.800 3.445 -10.468 1.00 86.00 112 LEU A C 1
ATOM 863 O O . LEU A 1 112 ? 9.046 3.035 -11.602 1.00 86.00 112 LEU A O 1
ATOM 867 N N . PHE A 1 113 ? 7.924 2.880 -9.642 1.00 86.94 113 PHE A N 1
ATOM 868 C CA . PHE A 1 113 ? 7.028 1.787 -10.005 1.00 86.94 113 PHE A CA 1
ATOM 869 C C . PHE A 1 113 ? 5.702 2.373 -10.475 1.00 86.94 113 PHE A C 1
ATOM 871 O O . PHE A 1 113 ? 5.020 3.062 -9.715 1.00 86.94 113 PHE A O 1
ATOM 878 N N . ILE A 1 114 ? 5.354 2.107 -11.729 1.00 90.62 114 ILE A N 1
ATOM 879 C CA . ILE A 1 114 ? 4.074 2.485 -12.317 1.00 90.62 114 ILE A CA 1
ATOM 880 C C . ILE A 1 114 ? 3.240 1.216 -12.427 1.00 90.62 114 ILE A C 1
ATOM 882 O O . ILE A 1 114 ? 3.678 0.224 -13.014 1.00 90.62 114 ILE A O 1
ATOM 886 N N . GLY A 1 115 ? 2.033 1.265 -11.872 1.00 90.94 115 GLY A N 1
ATOM 887 C CA . GLY A 1 115 ? 1.081 0.165 -11.919 1.00 90.94 115 GLY A CA 1
ATOM 888 C C . GLY A 1 115 ? -0.288 0.645 -12.353 1.00 90.94 115 GLY A C 1
ATOM 889 O O . GLY A 1 115 ? -0.722 1.736 -11.988 1.00 90.94 115 GLY A O 1
ATOM 890 N N . GLU A 1 116 ? -0.950 -0.192 -13.133 1.00 93.94 116 GLU A N 1
ATOM 891 C CA . GLU A 1 116 ? -2.339 -0.024 -13.533 1.00 93.94 116 GLU A CA 1
ATOM 892 C C . GLU A 1 116 ? -3.237 -0.549 -12.413 1.00 93.94 116 GLU A C 1
ATOM 894 O O . GLU A 1 116 ? -3.124 -1.716 -12.036 1.00 93.94 116 GLU A O 1
ATOM 899 N N . VAL A 1 117 ? -4.112 0.299 -11.870 1.00 95.62 117 VAL A N 1
ATOM 900 C CA . VAL A 1 117 ? -5.054 -0.105 -10.818 1.00 95.62 117 VAL A CA 1
ATOM 901 C C . VAL A 1 117 ? -6.121 -1.008 -11.431 1.00 95.62 117 VAL A C 1
ATOM 903 O O . VAL A 1 117 ? -6.893 -0.564 -12.276 1.00 95.62 117 VAL A O 1
ATOM 906 N N . VAL A 1 118 ? -6.167 -2.265 -10.991 1.00 95.94 118 VAL A N 1
ATOM 907 C CA . VAL A 1 118 ? -7.144 -3.265 -11.457 1.00 95.94 118 VAL A CA 1
ATOM 908 C C . VAL A 1 118 ? -8.293 -3.461 -10.470 1.00 95.94 118 VAL A C 1
ATOM 910 O O . VAL A 1 118 ? -9.386 -3.853 -10.868 1.00 95.94 118 VAL A O 1
ATOM 913 N N . ALA A 1 119 ? -8.067 -3.159 -9.191 1.00 94.44 119 ALA A N 1
ATOM 914 C CA . ALA A 1 119 ? -9.095 -3.126 -8.160 1.00 94.44 119 ALA A CA 1
ATOM 915 C C . ALA A 1 119 ? -8.680 -2.172 -7.036 1.00 94.44 119 ALA A C 1
ATOM 917 O O . ALA A 1 119 ? -7.494 -1.969 -6.776 1.00 94.44 119 ALA A O 1
ATOM 918 N N . ALA A 1 120 ? -9.654 -1.572 -6.362 1.00 96.00 120 ALA A N 1
ATOM 919 C CA . ALA A 1 120 ? -9.408 -0.727 -5.204 1.00 96.00 120 ALA A CA 1
ATOM 920 C C . ALA A 1 120 ? -10.642 -0.686 -4.306 1.00 96.00 120 ALA A C 1
ATOM 922 O O . ALA A 1 120 ? -11.774 -0.806 -4.777 1.00 96.00 120 ALA A O 1
ATOM 923 N N . ALA A 1 121 ? -10.429 -0.444 -3.018 1.00 94.19 121 ALA A N 1
ATOM 924 C CA . ALA A 1 121 ? -11.498 -0.028 -2.123 1.00 94.19 121 ALA A CA 1
ATOM 925 C C . ALA A 1 121 ? -10.981 0.985 -1.108 1.00 94.19 121 ALA A C 1
ATOM 927 O O . ALA A 1 121 ? -9.798 1.010 -0.766 1.00 94.19 121 ALA A O 1
ATOM 928 N N . HIS A 1 122 ? -11.896 1.802 -0.600 1.00 93.75 122 HIS A N 1
ATOM 929 C CA . HIS A 1 122 ? -11.621 2.774 0.446 1.00 93.75 122 HIS A CA 1
ATOM 930 C C . HIS A 1 122 ? -12.686 2.695 1.540 1.00 93.75 122 HIS A C 1
ATOM 932 O O . HIS A 1 122 ? -13.786 2.176 1.343 1.00 93.75 122 HIS A O 1
ATOM 938 N N . ARG A 1 123 ? -12.343 3.215 2.714 1.00 89.88 123 ARG A N 1
ATOM 939 C CA . ARG A 1 123 ? -13.227 3.364 3.868 1.00 89.88 123 ARG A CA 1
ATOM 940 C C . ARG A 1 123 ? -13.254 4.834 4.267 1.00 89.88 123 ARG A C 1
ATOM 942 O O . ARG A 1 123 ? -12.309 5.571 4.004 1.00 89.88 123 ARG A O 1
ATOM 949 N N . ARG A 1 124 ? -14.313 5.256 4.960 1.00 89.62 124 ARG A N 1
ATOM 950 C CA . ARG A 1 124 ? -14.412 6.598 5.564 1.00 89.62 124 ARG A CA 1
ATOM 951 C C . ARG A 1 124 ? -13.537 6.697 6.824 1.00 89.62 124 ARG A C 1
ATOM 953 O O . ARG A 1 124 ? -14.038 6.907 7.921 1.00 89.62 124 ARG A O 1
ATOM 960 N N . LEU A 1 125 ? -12.235 6.476 6.663 1.00 89.12 125 LEU A N 1
ATOM 961 C CA . LEU A 1 125 ? -11.216 6.600 7.701 1.00 89.12 125 LEU A CA 1
ATOM 962 C C . LEU A 1 125 ? -10.220 7.674 7.276 1.00 89.12 125 LEU A C 1
ATOM 964 O O . LEU A 1 125 ? -9.770 7.682 6.131 1.00 89.12 125 LEU A O 1
ATOM 968 N N . SER A 1 126 ? -9.835 8.554 8.199 1.00 90.88 126 SER A N 1
ATOM 969 C CA . SER A 1 126 ? -8.773 9.520 7.927 1.00 90.88 126 SER A CA 1
ATOM 970 C C . SER A 1 126 ? -7.453 8.785 7.660 1.00 90.88 126 SER A C 1
ATOM 972 O O . SER A 1 126 ? -7.045 7.967 8.495 1.00 90.88 126 SER A O 1
ATOM 974 N N . PRO A 1 127 ? -6.765 9.057 6.537 1.00 92.56 127 PRO A N 1
ATOM 975 C CA . PRO A 1 127 ? -5.480 8.443 6.248 1.00 92.56 127 PRO A CA 1
ATOM 976 C C . PRO A 1 127 ? -4.386 8.984 7.173 1.00 92.56 127 PRO A C 1
ATOM 978 O O . PRO A 1 127 ? -4.402 10.141 7.616 1.00 92.56 127 PRO A O 1
ATOM 981 N N . LEU A 1 128 ? -3.401 8.132 7.441 1.00 91.75 128 LEU A N 1
ATOM 982 C CA . LEU A 1 128 ? -2.187 8.492 8.151 1.00 91.75 128 LEU A CA 1
ATOM 983 C C . LEU A 1 128 ? -1.291 9.345 7.253 1.00 91.75 128 LEU A C 1
ATOM 985 O O . LEU A 1 128 ? -0.970 8.966 6.130 1.00 91.75 128 LEU A O 1
ATOM 989 N N . VAL A 1 129 ? -0.833 10.481 7.771 1.00 92.44 129 VAL A N 1
ATOM 990 C CA . VAL A 1 129 ? 0.044 11.415 7.059 1.00 92.44 129 VAL A CA 1
ATOM 991 C C . VAL A 1 129 ? 1.406 11.465 7.743 1.00 92.44 129 VAL A C 1
ATOM 993 O O . VAL A 1 129 ? 1.492 11.587 8.962 1.00 92.44 129 VAL A O 1
ATOM 996 N N . TRP A 1 130 ? 2.490 11.424 6.966 1.00 88.06 130 TRP A N 1
ATOM 997 C CA . TRP A 1 130 ? 3.834 11.741 7.452 1.00 88.06 130 TRP A CA 1
ATOM 998 C C . TRP A 1 130 ? 4.258 13.106 6.920 1.00 88.06 130 TRP A C 1
ATOM 1000 O O . TRP A 1 130 ? 4.470 13.274 5.721 1.00 88.06 130 TRP A O 1
ATOM 1010 N N . HIS A 1 131 ? 4.390 14.088 7.809 1.00 90.19 131 HIS A N 1
ATOM 1011 C CA . HIS A 1 131 ? 4.776 15.445 7.430 1.00 90.19 131 HIS A CA 1
ATOM 1012 C C . HIS A 1 131 ? 5.568 16.132 8.546 1.00 90.19 131 HIS A C 1
ATOM 1014 O O . HIS A 1 131 ? 5.190 16.098 9.721 1.00 90.19 131 HIS A O 1
ATOM 1020 N N . GLY A 1 132 ? 6.682 16.773 8.178 1.00 88.94 132 GLY A N 1
ATOM 1021 C CA . GLY A 1 132 ? 7.565 17.443 9.135 1.00 88.94 132 GLY A CA 1
ATOM 1022 C C . GLY A 1 132 ? 8.217 16.473 10.126 1.00 88.94 132 GLY A C 1
ATOM 1023 O O . GLY A 1 132 ? 8.349 16.788 11.304 1.00 88.94 132 GLY A O 1
ATOM 1024 N N . SER A 1 133 ? 8.593 15.277 9.662 1.00 88.56 133 SER A N 1
ATOM 1025 C CA . SER A 1 133 ? 9.154 14.192 10.486 1.00 88.56 133 SER A CA 1
ATOM 1026 C C . SER A 1 133 ? 8.237 13.693 11.615 1.00 88.56 133 SER A C 1
ATOM 1028 O O . SER A 1 133 ? 8.721 13.205 12.636 1.00 88.56 133 SER A O 1
ATOM 1030 N N . ARG A 1 134 ? 6.917 13.847 11.466 1.00 88.88 134 ARG A N 1
ATOM 1031 C CA . ARG A 1 134 ? 5.916 13.408 12.446 1.00 88.88 134 ARG A CA 1
ATOM 1032 C C . ARG A 1 134 ? 4.710 12.787 11.747 1.00 88.88 134 ARG A C 1
ATOM 1034 O O . ARG A 1 134 ? 4.349 13.204 10.645 1.00 88.88 134 ARG A O 1
ATOM 1041 N N . TYR A 1 135 ? 4.079 11.829 12.422 1.00 90.44 135 TYR A N 1
ATOM 1042 C CA . TYR A 1 135 ? 2.769 11.310 12.038 1.00 90.44 135 TYR A CA 1
ATOM 1043 C C . TYR A 1 135 ? 1.679 12.329 12.372 1.00 90.44 135 TYR A C 1
ATOM 1045 O O . TYR A 1 135 ? 1.739 13.000 13.405 1.00 90.44 135 TYR A O 1
ATOM 1053 N N . ARG A 1 136 ? 0.708 12.463 11.476 1.00 86.94 136 ARG A N 1
ATOM 1054 C CA . ARG A 1 136 ? -0.424 13.383 11.562 1.00 86.94 136 ARG A CA 1
ATOM 1055 C C . ARG A 1 136 ? -1.666 12.700 11.003 1.00 86.94 136 ARG A C 1
ATOM 1057 O O . ARG A 1 136 ? -1.563 11.787 10.188 1.00 86.94 136 ARG A O 1
ATOM 1064 N N . VAL A 1 137 ? -2.828 13.180 11.418 1.00 83.81 137 VAL A N 1
ATOM 1065 C CA . VAL A 1 137 ? -4.116 12.789 10.845 1.00 83.81 137 VAL A CA 1
ATOM 1066 C C . VAL A 1 137 ? -4.444 13.769 9.726 1.00 83.81 137 VAL A C 1
ATOM 1068 O O . VAL A 1 137 ? -4.289 14.978 9.922 1.00 83.81 137 VAL A O 1
ATOM 1071 N N . SER A 1 138 ? -4.860 13.280 8.555 1.00 78.12 138 SER A N 1
ATOM 1072 C CA . SER A 1 138 ? -5.420 14.182 7.548 1.00 78.12 138 SER A CA 1
ATOM 1073 C C . SER A 1 138 ? -6.758 14.712 8.059 1.00 78.12 138 SER A C 1
ATOM 107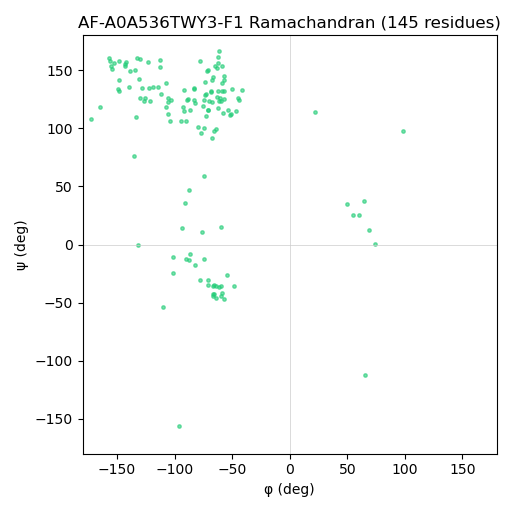5 O O . SER A 1 138 ? -7.617 13.949 8.508 1.00 78.12 138 SER A O 1
ATOM 1077 N N . GLN A 1 139 ? -6.944 16.028 7.988 1.00 67.31 139 GLN A N 1
ATOM 1078 C CA . GLN A 1 139 ? -8.296 16.567 8.030 1.00 67.31 139 GLN A CA 1
ATOM 1079 C C . GLN A 1 139 ? -9.000 16.132 6.738 1.00 67.31 139 GLN A C 1
ATOM 1081 O O . GLN A 1 139 ? -8.339 16.079 5.691 1.00 67.31 139 GLN A O 1
ATOM 1086 N N . PRO A 1 140 ? -10.291 15.771 6.782 1.00 57.91 140 PRO A N 1
ATOM 1087 C CA . PRO A 1 140 ? -11.062 15.685 5.554 1.00 57.91 140 PRO A CA 1
ATOM 1088 C C . PRO A 1 140 ? -11.003 17.057 4.873 1.00 57.91 140 PRO A C 1
ATOM 1090 O O . PRO A 1 140 ? -11.154 18.089 5.531 1.00 57.91 140 PRO A O 1
ATOM 1093 N N . GLY A 1 141 ? -10.707 17.073 3.572 1.00 57.34 141 GLY A N 1
ATOM 1094 C CA . GLY A 1 141 ? -10.866 18.292 2.784 1.00 57.34 141 GLY A CA 1
ATOM 1095 C C . GLY 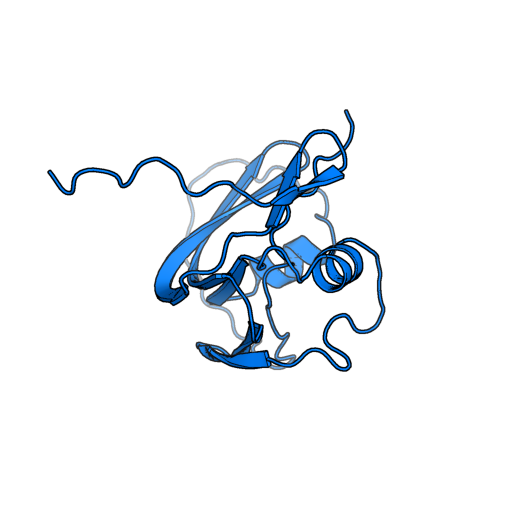A 1 141 ? -12.340 18.715 2.775 1.00 57.34 141 GLY A C 1
ATOM 1096 O O . GLY A 1 141 ? -13.200 17.879 3.071 1.00 57.34 141 GLY A O 1
ATOM 1097 N N . PRO A 1 142 ? -12.657 19.981 2.448 1.00 59.19 142 PRO A N 1
ATOM 1098 C CA . PRO A 1 142 ? -14.036 20.333 2.119 1.00 59.19 142 PRO A CA 1
ATOM 1099 C C . PRO A 1 142 ? -14.539 19.338 1.067 1.00 59.19 142 PRO A C 1
ATOM 1101 O O . PRO A 1 142 ? -13.784 19.009 0.150 1.00 59.19 142 PRO A O 1
ATOM 1104 N N . GLU A 1 143 ? -15.752 18.805 1.251 1.00 59.44 143 GLU A N 1
ATOM 1105 C CA . GLU A 1 143 ? -16.346 17.850 0.312 1.00 59.44 143 GLU A CA 1
ATOM 1106 C C . GLU A 1 143 ? -16.245 18.444 -1.096 1.00 59.44 143 GLU A C 1
ATOM 1108 O O . GLU A 1 143 ? -16.799 19.510 -1.377 1.00 59.44 143 GLU A O 1
ATOM 1113 N N . GLY A 1 144 ? -15.426 17.815 -1.943 1.00 52.22 144 GLY A N 1
ATOM 1114 C CA . GLY A 1 144 ? -15.295 18.212 -3.334 1.00 52.22 144 GLY A CA 1
ATOM 1115 C C . GLY A 1 144 ? -16.660 18.064 -3.981 1.00 52.22 144 GLY A C 1
ATOM 1116 O O . GLY A 1 144 ? -17.289 17.017 -3.861 1.00 52.22 144 GLY A O 1
ATOM 1117 N N . ARG A 1 145 ? -17.134 19.138 -4.605 1.00 54.62 145 ARG A N 1
ATOM 1118 C CA . ARG A 1 145 ? -18.329 19.118 -5.437 1.00 54.62 145 ARG A CA 1
ATOM 1119 C C . ARG A 1 145 ? -18.047 18.164 -6.598 1.00 54.62 145 ARG A C 1
ATOM 1121 O O . ARG A 1 145 ? -17.094 18.391 -7.340 1.00 54.62 145 ARG A O 1
ATOM 1128 N N . ASP A 1 146 ? -18.814 17.083 -6.691 1.00 50.47 146 ASP A N 1
ATOM 1129 C CA . ASP A 1 146 ? -18.829 16.224 -7.873 1.00 50.47 146 ASP A CA 1
ATOM 1130 C C . ASP A 1 146 ? -19.448 17.051 -9.021 1.00 50.47 146 ASP A C 1
ATOM 1132 O O . ASP A 1 146 ? -20.673 17.141 -9.127 1.00 50.47 146 ASP A O 1
ATOM 1136 N N . ASP A 1 147 ? -18.601 17.738 -9.796 1.00 41.00 147 ASP A N 1
ATOM 1137 C CA . ASP A 1 147 ? -18.962 18.493 -11.008 1.00 41.00 147 ASP A CA 1
ATOM 1138 C C . ASP A 1 147 ? -18.706 17.657 -12.275 1.00 41.00 147 ASP A C 1
ATOM 1140 O O . ASP A 1 147 ? -17.591 17.093 -12.403 1.00 41.00 147 ASP A O 1
#